Protein AF-A0A1Q4FF92-F1 (afdb_monomer)

Mean predicted aligned error: 7.3 Å

Secondary structure (DSSP, 8-state):
--HHHHHHHHHHHHHHHHHHHHHHHHHHHHHHHHHHHHTTS-GGGTTSPPHHHHHHHHHHHHHHHHHHHHHHHHHHHHHHHHHT-TTS-HHHHHHHHHHHHHTGGGHHHHHIIIIIIT-PPPPPP--

Structure (mmCIF, N/CA/C/O backbone):
data_AF-A0A1Q4FF92-F1
#
_entry.id   AF-A0A1Q4FF92-F1
#
loop_
_atom_site.group_PDB
_atom_site.id
_atom_site.type_symbol
_atom_site.label_atom_id
_atom_site.label_alt_id
_atom_site.label_comp_id
_atom_site.label_asym_id
_atom_site.label_entity_id
_atom_site.label_seq_id
_atom_site.pdbx_PDB_ins_code
_atom_site.Cartn_x
_atom_site.Cartn_y
_atom_site.Cartn_z
_atom_site.occupancy
_atom_site.B_iso_or_equiv
_atom_site.auth_seq_id
_atom_site.auth_comp_id
_atom_site.auth_asym_id
_atom_site.auth_atom_id
_atom_site.pdbx_PDB_model_num
ATOM 1 N N . MET A 1 1 ? -15.244 9.230 11.999 1.00 75.50 1 MET A N 1
ATOM 2 C CA . MET A 1 1 ? -14.597 9.632 10.726 1.00 75.50 1 MET A CA 1
ATOM 3 C C . MET A 1 1 ? -15.602 10.391 9.877 1.00 75.50 1 MET A C 1
ATOM 5 O O . MET A 1 1 ? -16.751 9.961 9.829 1.00 75.50 1 MET A O 1
ATOM 9 N N . SER A 1 2 ? -15.188 11.486 9.233 1.00 89.06 2 SER A N 1
ATOM 10 C CA . SER A 1 2 ? -16.012 12.214 8.255 1.00 89.06 2 SER A CA 1
ATOM 11 C C . SER A 1 2 ? -16.255 11.373 6.994 1.00 89.06 2 SER A C 1
ATOM 13 O O . SER A 1 2 ? -15.516 10.421 6.731 1.00 89.06 2 SER A O 1
ATOM 15 N N . GLY A 1 3 ? -17.280 11.715 6.205 1.00 88.38 3 GLY A N 1
ATOM 16 C CA . GLY A 1 3 ? -17.589 11.016 4.949 1.00 88.38 3 GLY A CA 1
ATOM 17 C C . GLY A 1 3 ? -16.406 11.003 3.974 1.00 88.38 3 GLY A C 1
ATOM 18 O O . GLY A 1 3 ? -16.024 9.942 3.486 1.00 88.38 3 GLY A O 1
ATOM 19 N N . THR A 1 4 ? -15.746 12.149 3.788 1.00 92.69 4 THR A N 1
ATOM 20 C CA . THR A 1 4 ? -14.556 12.289 2.932 1.00 92.69 4 THR A CA 1
ATOM 21 C C . THR A 1 4 ? -13.416 11.371 3.363 1.00 92.69 4 THR A C 1
ATOM 23 O O . THR A 1 4 ? -12.836 10.685 2.527 1.00 92.69 4 THR A O 1
ATOM 26 N N . ALA A 1 5 ? -13.128 11.285 4.668 1.00 92.25 5 ALA A N 1
ATOM 27 C CA . ALA A 1 5 ? -12.064 10.420 5.177 1.00 92.25 5 ALA A CA 1
ATOM 28 C C . ALA A 1 5 ? -12.331 8.936 4.879 1.00 92.25 5 ALA A C 1
ATOM 30 O O . ALA A 1 5 ? -11.401 8.189 4.580 1.00 92.25 5 ALA A O 1
ATOM 31 N N . LYS A 1 6 ? -13.602 8.508 4.915 1.00 93.81 6 LYS A N 1
ATOM 32 C CA . LYS A 1 6 ? -13.980 7.142 4.530 1.00 93.81 6 LYS A CA 1
ATOM 33 C C . LYS A 1 6 ? -13.725 6.896 3.044 1.00 93.81 6 LYS A C 1
ATOM 35 O O . LYS A 1 6 ? -13.167 5.858 2.715 1.00 93.81 6 LYS A O 1
ATOM 40 N N . ILE A 1 7 ? -14.097 7.833 2.168 1.00 95.75 7 ILE A N 1
ATOM 41 C CA . ILE A 1 7 ? -13.886 7.710 0.714 1.00 95.75 7 ILE A CA 1
ATOM 42 C C . ILE A 1 7 ? -12.392 7.617 0.393 1.00 95.75 7 ILE A C 1
ATOM 44 O O . ILE A 1 7 ? -11.973 6.687 -0.291 1.00 95.75 7 ILE A O 1
ATOM 48 N N . VAL A 1 8 ? -11.585 8.534 0.936 1.00 96.50 8 VAL A N 1
ATOM 49 C CA . VAL A 1 8 ? -10.130 8.559 0.719 1.00 96.50 8 VAL A CA 1
ATOM 50 C C . VAL A 1 8 ? -9.492 7.248 1.171 1.00 96.50 8 VAL A C 1
ATOM 52 O O . VAL A 1 8 ? -8.747 6.638 0.410 1.00 96.50 8 VAL A O 1
ATOM 55 N N . LEU A 1 9 ? -9.838 6.760 2.365 1.00 96.56 9 LEU A N 1
ATOM 56 C CA . LEU A 1 9 ? -9.332 5.480 2.856 1.00 96.56 9 LEU A CA 1
ATOM 57 C C . LEU A 1 9 ? -9.721 4.310 1.937 1.00 96.56 9 LEU A C 1
ATOM 59 O O . LEU A 1 9 ? -8.909 3.413 1.715 1.00 96.56 9 LEU A O 1
ATOM 63 N N . GLY A 1 10 ? -10.937 4.323 1.387 1.00 96.06 10 GLY A N 1
ATOM 64 C CA . GLY A 1 10 ? -11.400 3.306 0.444 1.00 96.06 10 GLY A CA 1
ATOM 65 C C . GLY A 1 10 ? -10.560 3.270 -0.825 1.00 96.06 10 GLY A C 1
ATOM 66 O O . GLY A 1 10 ? -10.083 2.206 -1.210 1.00 96.06 10 GLY A O 1
ATOM 67 N N . ILE A 1 11 ? -10.300 4.440 -1.418 1.00 97.00 11 ILE A N 1
ATOM 68 C CA . ILE A 1 11 ? -9.426 4.573 -2.592 1.00 97.00 11 ILE A CA 1
ATOM 69 C C . ILE A 1 11 ? -8.030 4.031 -2.270 1.00 97.00 11 ILE A C 1
ATOM 71 O O . ILE A 1 11 ? -7.528 3.171 -2.991 1.00 97.00 11 ILE A O 1
ATOM 75 N N . ILE A 1 12 ? -7.438 4.460 -1.150 1.00 97.06 12 ILE A N 1
ATOM 76 C CA . ILE A 1 12 ? -6.107 4.007 -0.720 1.00 97.06 12 ILE A CA 1
ATOM 77 C C . ILE A 1 12 ? -6.076 2.485 -0.530 1.00 97.06 12 ILE A C 1
ATOM 79 O O . ILE A 1 12 ? -5.095 1.846 -0.887 1.00 97.06 12 ILE A O 1
ATOM 83 N N . SER A 1 13 ? -7.157 1.883 -0.034 1.00 96.94 13 SER A N 1
ATOM 84 C CA . SER A 1 13 ? -7.237 0.434 0.199 1.00 96.94 13 SER A CA 1
ATOM 85 C C . SER A 1 13 ? -7.284 -0.391 -1.084 1.00 96.94 13 SER A C 1
ATOM 87 O O . SER A 1 13 ? -6.884 -1.549 -1.074 1.00 96.94 13 SER A O 1
ATOM 89 N N . ILE A 1 14 ? -7.766 0.194 -2.182 1.00 97.25 14 ILE A N 1
ATOM 90 C CA . ILE A 1 14 ? -7.834 -0.452 -3.498 1.00 97.25 14 ILE A CA 1
ATOM 91 C C . ILE A 1 14 ? -6.518 -0.261 -4.274 1.00 97.25 14 ILE A C 1
ATOM 93 O O . ILE A 1 14 ? -6.178 -1.092 -5.115 1.00 97.25 14 ILE A O 1
ATOM 97 N N . LEU A 1 15 ? -5.741 0.788 -3.973 1.00 96.69 15 LEU A N 1
ATOM 98 C CA . LEU A 1 15 ? -4.501 1.114 -4.689 1.00 96.69 15 LEU A CA 1
ATOM 99 C C . LEU A 1 15 ? -3.496 -0.046 -4.802 1.00 96.69 15 LEU A C 1
ATOM 101 O O . LEU A 1 15 ? -3.006 -0.241 -5.912 1.00 96.69 15 LEU A O 1
ATOM 105 N N . PRO A 1 16 ? -3.198 -0.848 -3.755 1.00 96.00 16 PRO A N 1
ATOM 106 C CA . PRO A 1 16 ? -2.282 -1.980 -3.899 1.00 96.00 1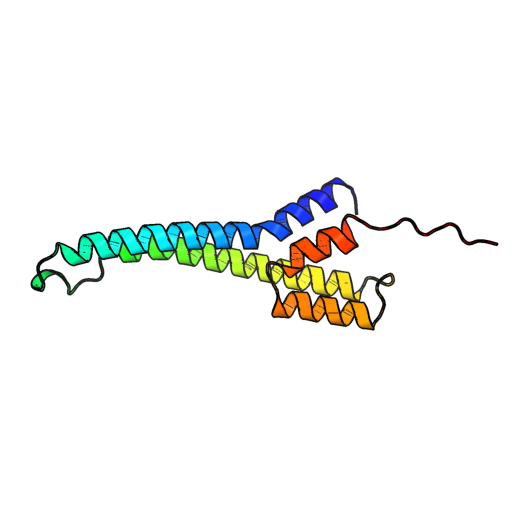6 PRO A CA 1
ATOM 107 C C . PRO A 1 16 ? -2.717 -2.978 -4.975 1.00 96.00 16 PRO A C 1
ATOM 109 O O . PRO A 1 16 ? -1.885 -3.479 -5.725 1.00 96.00 16 PRO A O 1
ATOM 112 N N . LEU A 1 17 ? -4.026 -3.222 -5.094 1.00 95.75 17 LEU A N 1
ATOM 113 C CA . LEU A 1 17 ? -4.582 -4.119 -6.104 1.00 95.75 17 LEU A CA 1
ATOM 114 C C . LEU A 1 17 ? -4.460 -3.517 -7.511 1.00 95.75 17 LEU A C 1
ATOM 116 O O . LEU A 1 17 ? -4.098 -4.217 -8.455 1.00 95.75 17 LEU A O 1
ATOM 120 N N . CYS A 1 18 ? -4.702 -2.210 -7.649 1.00 96.62 18 CYS A N 1
ATOM 121 C CA . CYS A 1 18 ? -4.478 -1.499 -8.907 1.00 96.62 18 CYS A CA 1
ATOM 122 C C . CYS A 1 18 ? -3.000 -1.529 -9.318 1.00 96.62 18 CYS A C 1
ATOM 124 O O . CYS A 1 18 ? -2.695 -1.813 -10.473 1.00 96.62 18 CYS A O 1
ATOM 126 N N . PHE A 1 19 ? -2.076 -1.280 -8.386 1.00 95.81 19 PHE A N 1
ATOM 127 C CA . PHE A 1 19 ? -0.639 -1.336 -8.659 1.00 95.81 19 PHE A CA 1
ATOM 128 C C . PHE A 1 19 ? -0.173 -2.745 -9.018 1.00 95.81 19 PHE A C 1
ATOM 130 O O . PHE A 1 19 ? 0.652 -2.885 -9.916 1.00 95.81 19 PHE A O 1
ATOM 137 N N . LEU A 1 20 ? -0.745 -3.786 -8.405 1.00 94.62 20 LEU A N 1
ATOM 138 C CA . LEU A 1 20 ? -0.492 -5.173 -8.792 1.00 94.62 20 LEU A CA 1
ATOM 139 C C . LEU A 1 20 ? -0.945 -5.454 -10.234 1.00 94.62 20 LEU A C 1
ATOM 141 O O . LEU A 1 20 ? -0.204 -6.057 -11.006 1.00 94.62 20 LEU A O 1
ATOM 145 N N . ALA A 1 21 ? -2.137 -4.994 -10.624 1.00 95.62 21 ALA A N 1
ATOM 146 C CA . ALA A 1 21 ? -2.633 -5.156 -11.991 1.00 95.62 21 ALA A CA 1
ATOM 147 C C . ALA A 1 21 ? -1.756 -4.409 -13.010 1.00 95.62 21 ALA A C 1
ATOM 149 O O . ALA A 1 21 ? -1.398 -4.964 -14.049 1.00 95.62 21 ALA A O 1
ATOM 150 N N . ILE A 1 22 ? -1.357 -3.176 -12.683 1.00 95.38 22 ILE A N 1
ATOM 151 C CA . ILE A 1 22 ? -0.421 -2.378 -13.482 1.00 95.38 22 ILE A CA 1
ATOM 152 C C . ILE A 1 22 ? 0.921 -3.107 -13.613 1.00 95.38 22 ILE A C 1
ATOM 154 O O . ILE A 1 22 ? 1.441 -3.237 -14.719 1.00 95.38 22 ILE A O 1
ATOM 158 N N . TYR A 1 23 ? 1.454 -3.637 -12.511 1.00 94.12 23 TYR A N 1
ATOM 159 C CA . TYR A 1 23 ? 2.688 -4.416 -12.507 1.00 94.12 23 TYR A CA 1
ATOM 160 C C . TYR A 1 23 ? 2.601 -5.612 -13.459 1.00 94.12 23 TYR A C 1
ATOM 162 O O . TYR A 1 23 ? 3.469 -5.760 -14.316 1.00 94.12 23 TYR A O 1
ATOM 170 N N . PHE A 1 24 ? 1.545 -6.428 -13.364 1.00 94.75 24 PHE A N 1
ATOM 171 C CA . PHE A 1 24 ? 1.362 -7.572 -14.260 1.00 94.75 24 PHE A CA 1
ATOM 172 C C . PHE A 1 24 ? 1.242 -7.146 -15.720 1.00 94.75 24 PHE A C 1
ATOM 174 O O . PHE A 1 24 ? 1.843 -7.781 -16.582 1.00 94.75 24 PHE A O 1
ATOM 181 N N . PHE A 1 25 ? 0.520 -6.064 -16.006 1.00 94.62 25 PHE A N 1
ATOM 182 C CA . PHE A 1 25 ? 0.404 -5.539 -17.362 1.00 94.62 25 PHE A CA 1
ATOM 183 C C . PHE A 1 25 ? 1.773 -5.163 -17.949 1.00 94.62 25 PHE A C 1
ATOM 185 O O . PHE A 1 25 ? 2.110 -5.597 -19.054 1.00 94.62 25 PHE A O 1
ATOM 192 N N . PHE A 1 26 ? 2.589 -4.410 -17.204 1.00 91.81 26 PHE A N 1
ATOM 193 C CA . PHE A 1 26 ? 3.935 -4.035 -17.641 1.00 91.81 26 PHE A CA 1
ATOM 194 C C . PHE A 1 26 ? 4.866 -5.243 -17.743 1.00 91.81 26 PHE A C 1
ATOM 196 O O . PHE A 1 26 ? 5.565 -5.384 -18.744 1.00 91.81 26 PHE A O 1
ATOM 203 N N . PHE A 1 27 ? 4.840 -6.138 -16.754 1.00 89.94 27 PHE A N 1
ATOM 204 C CA . PHE A 1 27 ? 5.646 -7.356 -16.743 1.00 89.94 27 PHE A CA 1
ATOM 205 C C . PHE A 1 27 ? 5.337 -8.250 -17.948 1.00 89.94 27 PHE A C 1
ATOM 207 O O . PHE A 1 27 ? 6.254 -8.677 -18.642 1.00 89.94 27 PHE A O 1
ATOM 214 N N . ILE A 1 28 ? 4.055 -8.489 -18.239 1.00 91.56 28 ILE A N 1
ATOM 215 C CA . ILE A 1 28 ? 3.615 -9.303 -19.377 1.00 91.56 28 ILE A CA 1
ATOM 216 C C . ILE A 1 28 ? 4.012 -8.639 -20.700 1.00 91.56 28 ILE A C 1
ATOM 218 O O . ILE A 1 28 ? 4.607 -9.292 -21.557 1.00 91.56 28 ILE A O 1
ATOM 222 N N . SER A 1 29 ? 3.730 -7.342 -20.861 1.00 89.12 29 SER A N 1
ATOM 223 C CA . SER A 1 29 ? 4.074 -6.593 -22.081 1.00 89.12 29 SER A CA 1
ATOM 224 C C . SER A 1 29 ? 5.574 -6.652 -22.372 1.00 89.12 29 SER A C 1
ATOM 226 O O . SER A 1 29 ? 6.005 -6.879 -23.505 1.00 89.12 29 SER A O 1
ATOM 228 N N . PHE A 1 30 ? 6.378 -6.503 -21.324 1.00 84.31 30 PHE A N 1
ATOM 229 C CA . PHE A 1 30 ? 7.824 -6.602 -21.390 1.00 84.31 30 PHE A CA 1
ATOM 230 C C . PHE A 1 30 ? 8.298 -8.024 -21.712 1.00 84.31 30 PHE A C 1
ATOM 232 O O . PHE A 1 30 ? 9.091 -8.201 -22.633 1.00 84.31 30 PHE A O 1
ATOM 239 N N . PHE A 1 31 ? 7.758 -9.038 -21.032 1.00 83.62 31 PHE A N 1
ATOM 240 C CA . PHE A 1 31 ? 8.094 -10.446 -21.250 1.00 83.62 31 PHE A CA 1
ATOM 241 C C . PHE A 1 31 ? 7.868 -10.878 -22.707 1.00 83.62 31 PHE A C 1
ATOM 243 O O . PHE A 1 31 ? 8.758 -11.465 -23.326 1.00 83.62 31 PHE A O 1
ATOM 250 N N . PHE A 1 32 ? 6.720 -10.524 -23.293 1.00 85.56 32 PHE A N 1
ATOM 251 C CA . PHE A 1 32 ? 6.432 -10.814 -24.701 1.00 85.56 32 PHE A CA 1
ATOM 252 C C . PHE A 1 32 ? 7.355 -10.056 -25.662 1.00 85.56 32 PHE A C 1
ATOM 254 O O . PHE A 1 32 ? 7.830 -10.637 -26.638 1.00 85.56 32 PHE A O 1
ATOM 261 N N . THR A 1 33 ? 7.664 -8.790 -25.369 1.00 82.38 33 THR A N 1
ATOM 262 C CA . THR A 1 33 ? 8.600 -7.997 -26.182 1.00 82.38 33 THR A CA 1
ATOM 263 C C . THR A 1 33 ? 10.004 -8.606 -26.160 1.00 82.38 33 THR A C 1
ATOM 265 O O . THR A 1 33 ? 10.635 -8.735 -27.210 1.00 82.38 33 THR A O 1
ATOM 268 N N . SER A 1 34 ? 10.490 -9.032 -24.992 1.00 76.44 34 SER A N 1
ATOM 269 C CA . SER A 1 34 ? 11.803 -9.667 -24.840 1.00 76.44 34 SER A CA 1
ATOM 270 C C . SER A 1 34 ? 11.885 -11.027 -25.536 1.00 76.44 34 SER A C 1
ATOM 272 O O . SER A 1 34 ? 12.866 -11.281 -26.233 1.00 76.44 34 SER A O 1
ATOM 274 N N . MET A 1 35 ? 10.854 -11.875 -25.429 1.00 75.94 35 MET A N 1
ATOM 275 C CA . MET A 1 35 ? 10.811 -13.146 -26.170 1.00 75.94 35 MET A CA 1
ATOM 276 C C . MET A 1 35 ? 10.803 -12.939 -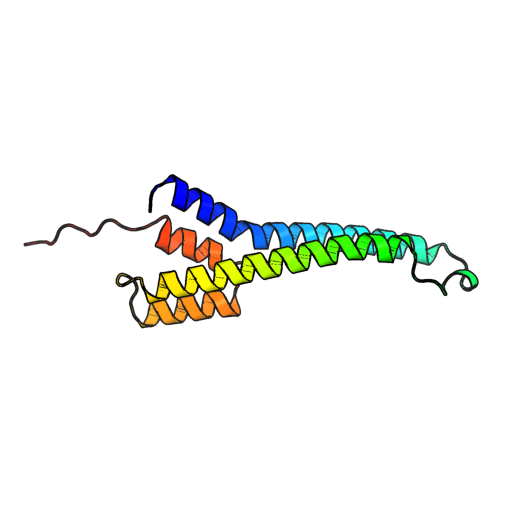27.690 1.00 75.94 35 MET A C 1
ATOM 278 O O . MET A 1 35 ? 11.446 -13.701 -28.409 1.00 75.94 35 MET A O 1
ATOM 282 N N . GLY A 1 36 ? 10.122 -11.899 -28.184 1.00 77.19 36 GLY A N 1
ATOM 283 C CA . GLY A 1 36 ? 10.111 -11.562 -29.610 1.00 77.19 36 GLY A CA 1
ATOM 284 C C . GLY A 1 36 ? 11.495 -11.194 -30.158 1.00 77.19 36 GLY A C 1
ATOM 285 O O . GLY A 1 36 ? 11.855 -11.634 -31.247 1.00 77.19 36 GLY A O 1
ATOM 286 N N . HIS A 1 37 ? 12.295 -10.449 -29.388 1.00 70.56 37 HIS A N 1
ATOM 287 C CA . HIS A 1 37 ? 13.652 -10.057 -29.790 1.00 70.56 37 HIS A CA 1
ATOM 288 C C . HIS A 1 37 ? 14.669 -11.203 -29.653 1.00 70.56 37 HIS A C 1
ATOM 290 O O . HIS A 1 37 ? 15.542 -11.345 -30.508 1.00 70.56 37 HIS A O 1
ATOM 296 N N . GLY A 1 38 ? 14.540 -12.056 -28.629 1.00 65.44 38 GLY A N 1
ATOM 297 C CA . GLY A 1 38 ? 15.444 -13.193 -28.406 1.00 65.44 38 GLY A CA 1
ATOM 298 C C . GLY A 1 38 ? 15.397 -14.266 -29.503 1.00 65.44 38 GLY A C 1
ATOM 299 O O . GLY A 1 38 ? 16.371 -14.987 -29.690 1.00 65.44 38 GLY A O 1
ATOM 300 N N . MET A 1 39 ? 14.303 -14.348 -30.270 1.00 62.00 39 MET A N 1
ATOM 301 C CA . MET A 1 39 ? 14.192 -15.255 -31.423 1.00 62.00 39 MET A CA 1
ATOM 302 C C . MET A 1 39 ? 14.858 -14.728 -32.705 1.00 62.00 39 MET A C 1
ATOM 304 O O . MET A 1 39 ? 14.997 -15.482 -33.664 1.00 62.00 39 MET A O 1
ATOM 308 N N . GLN A 1 40 ? 15.251 -13.451 -32.750 1.00 66.69 40 GLN A N 1
ATOM 309 C CA . GLN A 1 40 ? 15.781 -12.804 -33.958 1.00 66.69 40 GLN A CA 1
ATOM 310 C C . GLN A 1 40 ? 17.293 -12.537 -33.896 1.00 66.69 40 GLN A C 1
ATOM 312 O O . GLN A 1 40 ? 17.893 -12.230 -34.925 1.00 66.69 40 GLN A O 1
ATOM 317 N N . GLN A 1 41 ? 17.923 -12.644 -32.721 1.00 64.44 41 GLN A N 1
ATOM 318 C CA . GLN A 1 41 ? 19.340 -12.317 -32.550 1.00 64.44 41 GLN A CA 1
ATOM 319 C C . GLN A 1 41 ? 20.262 -13.536 -32.746 1.00 64.44 41 GLN A C 1
ATOM 321 O O . GLN A 1 41 ? 19.966 -14.618 -32.232 1.00 64.44 41 GLN A O 1
ATOM 326 N N . PRO A 1 42 ? 21.395 -13.384 -33.465 1.00 62.56 42 PRO A N 1
ATOM 327 C CA . PRO A 1 42 ? 22.401 -14.434 -33.579 1.00 62.56 42 PRO A CA 1
ATOM 328 C C . PRO A 1 42 ? 22.936 -14.848 -32.195 1.00 62.56 42 PRO A C 1
ATOM 330 O O . PRO A 1 42 ? 23.153 -13.971 -31.354 1.00 62.56 42 PRO A O 1
ATOM 333 N N . PRO A 1 43 ? 23.237 -16.143 -31.962 1.00 63.44 43 PRO A N 1
ATOM 334 C CA . PRO A 1 43 ? 23.712 -16.662 -30.669 1.00 63.44 43 PRO A CA 1
ATOM 335 C C . PRO A 1 43 ? 24.943 -15.944 -30.093 1.00 63.44 43 PRO A C 1
ATOM 337 O O . PRO A 1 43 ? 25.192 -15.995 -28.892 1.00 63.44 43 PRO A O 1
ATOM 340 N N . GLU A 1 44 ? 25.708 -15.271 -30.947 1.00 61.19 44 GLU A N 1
ATOM 341 C CA . GLU A 1 44 ? 26.989 -14.633 -30.635 1.00 61.19 44 GLU A CA 1
ATOM 342 C C . GLU A 1 44 ? 26.826 -13.250 -29.973 1.00 61.19 44 GLU A C 1
ATOM 344 O O . GLU A 1 44 ? 27.726 -12.791 -29.276 1.00 61.19 44 GLU A O 1
ATOM 349 N N . LEU A 1 45 ? 25.651 -12.616 -30.113 1.00 61.31 45 LEU A N 1
ATOM 350 C CA . LEU A 1 45 ? 25.288 -11.340 -29.471 1.00 61.31 45 LEU A CA 1
ATOM 351 C C . LEU A 1 45 ? 24.497 -11.518 -28.156 1.00 61.31 45 LEU A C 1
ATOM 353 O O . LEU A 1 45 ? 24.231 -10.538 -27.466 1.00 61.31 45 LEU A O 1
ATOM 357 N N . ASN A 1 46 ? 24.166 -12.757 -27.769 1.00 56.66 46 ASN A N 1
ATOM 358 C CA . ASN A 1 46 ? 23.304 -13.084 -26.618 1.00 56.66 46 ASN A CA 1
ATOM 359 C C . ASN A 1 46 ? 23.967 -12.959 -25.230 1.00 56.66 46 ASN A C 1
ATOM 361 O O . ASN A 1 46 ? 23.355 -13.328 -24.228 1.00 56.66 46 ASN A O 1
ATOM 365 N N . GLN A 1 47 ? 25.217 -12.496 -25.128 1.00 57.72 47 GLN A N 1
ATOM 366 C CA . GLN A 1 47 ? 25.952 -12.541 -23.853 1.00 57.72 47 GLN A CA 1
ATOM 367 C C . GLN A 1 47 ? 25.697 -11.335 -22.936 1.00 57.72 47 GLN A C 1
ATOM 369 O O . GLN A 1 47 ? 25.919 -11.435 -21.729 1.00 57.72 47 GLN A O 1
ATOM 374 N N . ALA A 1 48 ? 25.190 -10.218 -23.465 1.00 59.44 48 ALA A N 1
ATOM 375 C CA . ALA A 1 48 ? 24.773 -9.081 -22.651 1.00 59.44 48 ALA A CA 1
ATOM 376 C C . ALA A 1 48 ? 23.261 -9.146 -22.411 1.00 59.44 48 ALA A C 1
ATOM 378 O O . ALA A 1 48 ? 22.478 -9.167 -23.361 1.00 59.44 48 ALA A O 1
ATOM 379 N N . PHE A 1 49 ? 22.841 -9.144 -21.139 1.00 63.47 49 PHE A N 1
ATOM 380 C CA . PHE A 1 49 ? 21.447 -8.847 -20.800 1.00 63.47 49 PHE A CA 1
ATOM 381 C C . PHE A 1 49 ? 21.055 -7.549 -21.522 1.00 63.47 49 PHE A C 1
ATOM 383 O O . PHE A 1 49 ? 21.782 -6.563 -21.371 1.00 63.47 49 PHE A O 1
ATOM 390 N N . PRO A 1 50 ? 19.959 -7.519 -22.304 1.00 67.94 50 PRO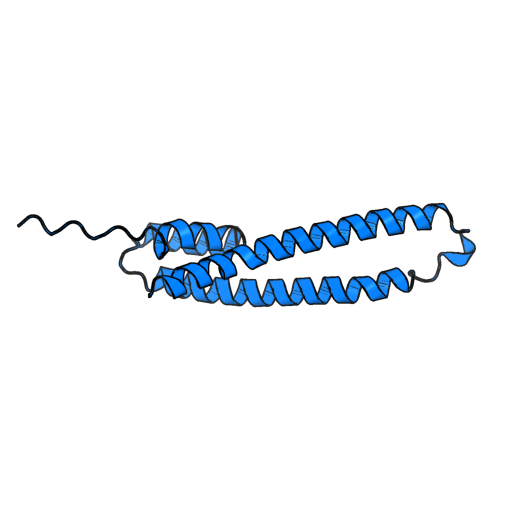 A N 1
ATOM 391 C CA . PRO A 1 50 ? 19.621 -6.344 -23.096 1.00 67.94 50 PRO A CA 1
ATOM 392 C C . PRO A 1 50 ? 19.575 -5.110 -22.190 1.00 67.94 50 PRO A C 1
ATOM 394 O O . PRO A 1 50 ? 18.892 -5.126 -21.171 1.00 67.94 50 PRO A O 1
ATOM 397 N N . GLU A 1 51 ? 20.275 -4.025 -22.512 1.00 71.81 51 GLU A N 1
ATOM 398 C CA . GLU A 1 51 ? 20.285 -2.832 -21.641 1.00 71.81 51 GLU A CA 1
ATOM 399 C C . GLU A 1 51 ? 18.866 -2.272 -21.430 1.00 71.81 51 GLU A C 1
ATOM 401 O O . GLU A 1 51 ? 18.486 -1.851 -20.334 1.00 71.81 51 GLU A O 1
ATOM 406 N N . ASN A 1 52 ? 18.029 -2.403 -22.463 1.00 70.06 52 ASN A N 1
ATOM 407 C CA . ASN A 1 52 ? 16.598 -2.106 -22.426 1.00 70.06 52 ASN A CA 1
ATOM 408 C C . ASN A 1 52 ? 15.841 -2.977 -21.412 1.00 70.06 52 ASN A C 1
ATOM 410 O O . ASN A 1 52 ? 14.832 -2.545 -20.857 1.00 70.06 52 ASN A O 1
ATOM 414 N N . PHE A 1 53 ? 16.311 -4.200 -21.158 1.00 72.81 53 PHE A N 1
ATOM 415 C CA . PHE A 1 53 ? 15.745 -5.074 -20.140 1.00 72.81 53 PHE A CA 1
ATOM 416 C C . PHE A 1 53 ? 16.017 -4.504 -18.742 1.00 72.81 53 PHE A C 1
ATOM 418 O O . PHE A 1 53 ? 15.088 -4.288 -17.963 1.00 72.81 53 PHE A O 1
ATOM 425 N N . MET A 1 54 ? 17.276 -4.167 -18.457 1.00 77.75 54 MET A N 1
ATOM 426 C CA . MET A 1 54 ? 17.704 -3.655 -17.150 1.00 77.75 54 MET A CA 1
ATOM 427 C C . MET A 1 54 ? 17.084 -2.289 -16.815 1.00 77.75 54 MET A C 1
ATOM 429 O O . MET A 1 54 ? 16.625 -2.088 -15.691 1.00 77.75 54 MET A O 1
ATOM 433 N N . SER A 1 55 ? 16.999 -1.372 -17.785 1.00 78.75 55 SER A N 1
ATOM 434 C CA . SER A 1 55 ? 16.404 -0.039 -17.585 1.00 78.75 55 SER A CA 1
ATOM 435 C C . SER A 1 55 ? 14.917 -0.107 -17.196 1.00 78.75 55 SER A C 1
ATOM 437 O O . SER A 1 55 ? 14.478 0.553 -16.252 1.00 78.75 55 SER A O 1
ATOM 439 N N . ASN A 1 56 ? 14.141 -0.979 -17.849 1.00 79.56 56 ASN A N 1
ATOM 440 C CA . ASN A 1 56 ? 12.717 -1.157 -17.543 1.00 79.56 56 ASN A CA 1
ATOM 441 C C . ASN A 1 56 ? 12.474 -1.880 -16.206 1.00 79.56 56 ASN A C 1
ATOM 443 O O . ASN A 1 56 ? 11.459 -1.635 -15.549 1.00 79.56 56 ASN A O 1
ATOM 447 N N . MET A 1 57 ? 13.412 -2.723 -15.756 1.00 84.62 57 MET A N 1
ATOM 448 C CA . MET A 1 57 ? 13.309 -3.392 -14.455 1.00 84.62 57 MET A CA 1
ATOM 449 C C . MET A 1 57 ? 13.344 -2.406 -13.282 1.00 84.62 57 MET A C 1
ATOM 451 O O . MET A 1 57 ? 12.644 -2.628 -12.295 1.00 84.62 57 MET A O 1
ATOM 455 N N . VAL A 1 58 ? 14.096 -1.303 -13.380 1.00 89.50 58 VAL A N 1
ATOM 456 C CA . VAL A 1 58 ? 14.182 -0.293 -12.307 1.00 89.50 58 VAL A CA 1
ATOM 457 C C . VAL A 1 58 ? 12.798 0.258 -11.957 1.00 89.50 58 VAL A C 1
ATOM 459 O O . VAL A 1 58 ? 12.430 0.313 -10.784 1.00 89.50 58 VAL A O 1
ATOM 462 N N . TRP A 1 59 ? 11.993 0.596 -12.964 1.00 88.06 59 TRP A N 1
ATOM 463 C CA . TRP A 1 59 ? 10.633 1.100 -12.757 1.00 88.06 59 TRP A CA 1
ATOM 464 C C . TRP A 1 59 ? 9.708 0.062 -12.121 1.00 88.06 59 TRP A C 1
ATOM 466 O O . TRP A 1 59 ? 8.929 0.396 -11.226 1.00 88.06 59 TRP A O 1
ATOM 476 N N . LEU A 1 60 ? 9.831 -1.205 -12.525 1.00 91.12 60 LEU A N 1
ATOM 477 C CA . LEU A 1 60 ? 9.085 -2.309 -11.923 1.00 91.12 60 LEU A CA 1
ATOM 478 C C . LEU A 1 60 ? 9.457 -2.515 -10.446 1.00 91.12 60 LEU A C 1
ATOM 480 O O . LEU A 1 60 ? 8.569 -2.717 -9.615 1.00 91.12 60 LEU A O 1
ATOM 484 N N . PHE A 1 61 ? 10.742 -2.410 -10.096 1.00 92.25 61 PHE A N 1
ATOM 485 C CA . PHE A 1 61 ? 11.196 -2.491 -8.705 1.00 92.25 61 PHE A CA 1
ATOM 486 C C . PHE A 1 61 ? 10.680 -1.326 -7.863 1.00 92.25 61 PHE A C 1
ATOM 488 O O . PHE A 1 61 ? 10.180 -1.552 -6.761 1.00 92.25 61 PHE A O 1
ATOM 495 N N . LEU A 1 62 ? 10.736 -0.096 -8.380 1.00 94.19 62 LEU A N 1
ATOM 496 C CA . LEU A 1 62 ? 10.183 1.072 -7.690 1.00 94.19 62 LEU A CA 1
ATOM 497 C C . LEU A 1 62 ? 8.679 0.913 -7.432 1.00 94.19 62 LEU A C 1
ATOM 499 O O . LEU A 1 62 ? 8.218 1.196 -6.325 1.00 94.19 62 LEU A O 1
ATOM 503 N N . LEU A 1 63 ? 7.924 0.403 -8.410 1.00 94.31 63 LEU A N 1
ATOM 504 C CA . LEU A 1 63 ? 6.492 0.139 -8.261 1.00 94.31 63 LEU A CA 1
ATOM 505 C C . LEU A 1 63 ? 6.213 -0.927 -7.189 1.00 94.31 63 LEU A C 1
ATOM 507 O O . LEU A 1 63 ? 5.315 -0.742 -6.363 1.00 94.31 63 LEU A O 1
ATOM 511 N N . ILE A 1 64 ? 6.990 -2.015 -7.157 1.00 95.06 64 ILE A N 1
ATOM 512 C CA . ILE A 1 64 ? 6.878 -3.052 -6.119 1.00 95.06 64 ILE A CA 1
ATOM 513 C C . ILE A 1 64 ? 7.172 -2.471 -4.737 1.00 95.06 64 ILE A C 1
ATOM 515 O O . ILE A 1 64 ? 6.389 -2.688 -3.814 1.00 95.06 64 ILE A O 1
ATOM 519 N N . ILE A 1 65 ? 8.268 -1.724 -4.581 1.00 96.62 65 ILE A N 1
ATOM 520 C CA . ILE A 1 65 ? 8.663 -1.138 -3.292 1.00 96.62 65 ILE A CA 1
ATOM 521 C C . ILE A 1 65 ? 7.578 -0.179 -2.799 1.00 96.62 65 ILE A C 1
ATOM 523 O O . ILE A 1 65 ? 7.156 -0.266 -1.646 1.00 96.62 65 ILE A O 1
ATOM 527 N N . LEU A 1 66 ? 7.068 0.687 -3.678 1.00 96.31 66 LEU A N 1
ATOM 528 C CA . LEU A 1 66 ? 5.970 1.595 -3.358 1.00 96.31 66 LEU A CA 1
ATOM 529 C C . LEU A 1 66 ? 4.721 0.827 -2.903 1.00 96.31 66 LEU A C 1
ATOM 531 O O . LEU A 1 66 ? 4.113 1.166 -1.887 1.00 96.31 66 LEU A O 1
ATOM 535 N N . THR A 1 67 ? 4.360 -0.233 -3.626 1.00 96.25 67 THR A N 1
ATOM 536 C CA . THR A 1 67 ? 3.202 -1.078 -3.305 1.00 96.25 67 THR A CA 1
ATOM 537 C C . THR A 1 67 ? 3.382 -1.803 -1.973 1.00 96.25 67 THR A C 1
ATOM 539 O O . THR A 1 67 ? 2.433 -1.892 -1.192 1.00 96.25 67 THR A O 1
ATOM 542 N N . ALA A 1 68 ? 4.590 -2.286 -1.680 1.00 96.06 68 ALA A N 1
ATOM 543 C CA . ALA A 1 68 ? 4.921 -2.954 -0.427 1.00 96.06 68 ALA A CA 1
ATOM 544 C C . ALA A 1 68 ? 4.822 -1.993 0.765 1.00 96.06 68 ALA A C 1
ATOM 546 O O . ALA A 1 68 ? 4.168 -2.319 1.755 1.00 96.06 68 ALA A O 1
ATOM 547 N N . LEU A 1 69 ? 5.391 -0.787 0.653 1.00 97.50 69 LEU A N 1
ATOM 548 C CA . LEU A 1 69 ? 5.307 0.243 1.693 1.00 97.50 69 LEU A CA 1
ATOM 549 C C . LEU A 1 69 ? 3.860 0.679 1.944 1.00 97.50 69 LEU A C 1
ATOM 551 O O . LEU A 1 69 ? 3.430 0.770 3.095 1.00 97.50 69 LEU A O 1
ATOM 555 N N . LEU A 1 70 ? 3.088 0.890 0.876 1.00 97.06 70 LEU A N 1
ATOM 556 C CA . LEU A 1 70 ? 1.669 1.220 0.974 1.00 97.06 70 LEU A CA 1
ATOM 557 C C . LEU A 1 70 ? 0.875 0.102 1.663 1.00 97.06 70 LEU A C 1
ATOM 559 O O . LEU A 1 70 ? 0.091 0.366 2.574 1.00 97.06 70 LEU A O 1
ATOM 563 N N . SER A 1 71 ? 1.101 -1.148 1.254 1.00 96.62 71 SER A N 1
ATOM 564 C CA . SER A 1 71 ? 0.430 -2.319 1.830 1.00 96.62 71 SER A CA 1
ATOM 565 C C . SER A 1 71 ? 0.790 -2.512 3.300 1.00 96.62 7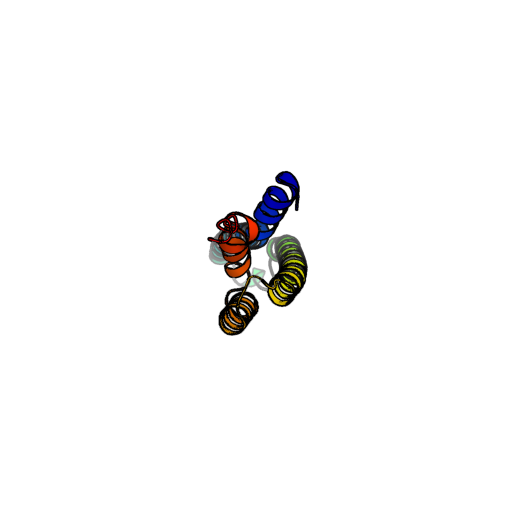1 SER A C 1
ATOM 567 O O . SER A 1 71 ? -0.079 -2.855 4.096 1.00 96.62 71 SER A O 1
ATOM 569 N N . LEU A 1 72 ? 2.040 -2.241 3.683 1.00 97.31 72 LEU A N 1
ATOM 570 C CA . LEU A 1 72 ? 2.484 -2.295 5.073 1.00 97.31 72 LEU A CA 1
ATOM 571 C C . LEU A 1 72 ? 1.803 -1.214 5.923 1.00 97.31 72 LEU A C 1
ATOM 573 O O . LEU A 1 72 ? 1.302 -1.509 7.007 1.00 97.31 72 LEU A O 1
ATOM 577 N N . GLY A 1 73 ? 1.722 0.020 5.418 1.00 97.56 73 GLY A N 1
ATOM 578 C CA . GLY A 1 73 ? 1.000 1.103 6.090 1.00 97.56 73 GLY A CA 1
ATOM 579 C C . GLY A 1 73 ? -0.482 0.773 6.296 1.00 97.56 73 GLY A C 1
ATOM 580 O O . GLY A 1 73 ? -1.016 0.962 7.390 1.00 97.56 73 GLY A O 1
ATOM 581 N N . LEU A 1 74 ? -1.131 0.208 5.273 1.00 97.88 74 LEU A N 1
ATOM 582 C CA . LEU A 1 74 ? -2.515 -0.263 5.358 1.00 97.88 74 LEU A CA 1
ATOM 583 C C . LEU A 1 74 ? -2.681 -1.415 6.348 1.00 97.88 74 LEU A C 1
ATOM 585 O O . LEU A 1 74 ? -3.627 -1.397 7.133 1.00 97.88 74 LEU A O 1
ATOM 589 N N . LEU A 1 75 ? -1.766 -2.385 6.350 1.00 97.94 75 LEU A N 1
ATOM 590 C CA . LEU A 1 75 ? -1.790 -3.515 7.274 1.00 97.94 75 LEU A CA 1
ATOM 591 C C . LEU A 1 75 ? -1.781 -3.033 8.726 1.00 97.94 75 LEU A C 1
ATOM 593 O O . LEU A 1 75 ? -2.656 -3.408 9.506 1.00 97.94 75 LEU A O 1
ATOM 597 N N . ILE A 1 76 ? -0.832 -2.158 9.068 1.00 97.75 76 ILE 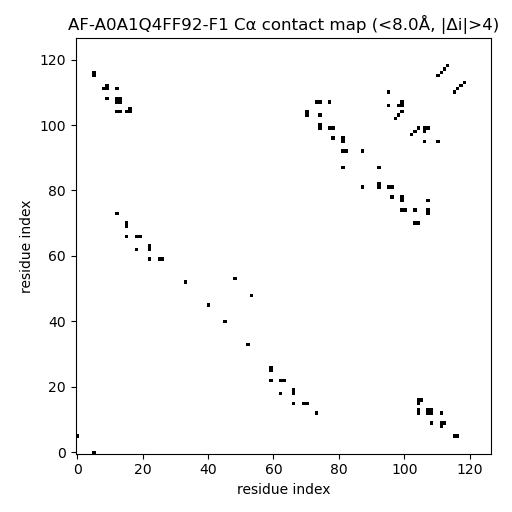A N 1
ATOM 598 C CA . ILE A 1 76 ? -0.719 -1.584 10.413 1.00 97.75 76 ILE A CA 1
ATOM 599 C C . ILE A 1 76 ? -2.001 -0.825 10.765 1.00 97.75 76 ILE A C 1
ATOM 601 O O . ILE A 1 76 ? -2.591 -1.067 11.820 1.00 97.75 76 ILE A O 1
ATOM 605 N N . TYR A 1 77 ? -2.471 0.051 9.871 1.00 97.31 77 TYR A N 1
ATOM 606 C CA . TYR A 1 77 ? -3.690 0.828 10.086 1.00 97.31 77 TYR A CA 1
ATOM 607 C C . TYR A 1 77 ? -4.906 -0.067 10.366 1.00 97.31 77 TYR A C 1
ATOM 609 O O . TYR A 1 77 ? -5.629 0.153 11.340 1.00 97.31 77 TYR A O 1
ATOM 617 N N . TYR A 1 78 ? -5.133 -1.088 9.539 1.00 96.88 78 TYR A N 1
ATOM 618 C CA . TYR A 1 78 ? -6.303 -1.954 9.647 1.00 96.88 78 TYR A CA 1
ATOM 619 C C . TYR A 1 78 ? -6.256 -2.884 10.859 1.00 96.88 78 TYR A C 1
ATOM 621 O O . TYR A 1 78 ? -7.295 -3.091 11.4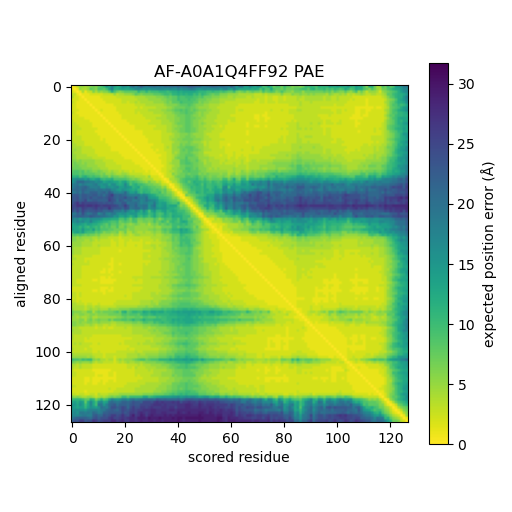91 1.00 96.88 78 TYR A O 1
ATOM 629 N N . ILE A 1 79 ? -5.073 -3.374 11.245 1.00 96.81 79 ILE A N 1
ATOM 630 C CA . ILE A 1 79 ? -4.892 -4.123 12.497 1.00 96.81 79 ILE A CA 1
ATOM 631 C C . ILE A 1 79 ? -5.237 -3.235 13.697 1.00 96.81 79 ILE A C 1
ATOM 633 O O . ILE A 1 79 ? -6.053 -3.619 14.535 1.00 96.81 79 ILE A O 1
ATOM 637 N N . VAL A 1 80 ? -4.681 -2.023 13.766 1.00 97.12 80 VAL A N 1
ATOM 638 C CA . VAL A 1 80 ? -4.976 -1.084 14.861 1.00 97.12 80 VAL A CA 1
ATOM 639 C C . VAL A 1 80 ? -6.467 -0.747 14.894 1.00 97.12 80 VAL A C 1
ATOM 641 O O . VAL A 1 80 ? -7.084 -0.755 15.960 1.00 97.12 80 VAL A O 1
ATOM 644 N N . HIS A 1 81 ? -7.077 -0.504 13.731 1.00 95.38 81 HIS A N 1
ATOM 645 C CA . HIS A 1 81 ? -8.498 -0.195 13.639 1.00 95.38 81 HIS A CA 1
ATOM 646 C C . HIS A 1 81 ? -9.374 -1.361 14.114 1.00 95.38 81 HIS A C 1
ATOM 648 O O . HIS A 1 81 ? -10.325 -1.132 14.856 1.00 95.38 81 HIS A O 1
ATOM 654 N N . VAL A 1 82 ? -9.086 -2.608 13.721 1.00 95.88 82 VAL A N 1
ATOM 655 C CA . VAL A 1 82 ? -9.917 -3.754 14.121 1.00 95.88 82 VAL A CA 1
ATOM 656 C C . VAL A 1 82 ? -9.759 -4.101 15.598 1.00 95.88 82 VAL A C 1
ATOM 658 O O . VAL A 1 82 ? -10.753 -4.409 16.256 1.00 95.88 82 VAL A O 1
ATOM 661 N N . VAL A 1 83 ? -8.542 -4.001 16.138 1.00 94.88 83 VAL A N 1
ATOM 662 C CA . VAL A 1 83 ? -8.262 -4.308 17.546 1.00 94.88 83 VAL A CA 1
ATOM 663 C C . VAL A 1 83 ? -8.918 -3.295 18.480 1.00 94.88 83 VAL A C 1
ATOM 665 O O . VAL A 1 83 ? -9.481 -3.688 19.499 1.00 94.88 83 VAL A O 1
ATOM 668 N N . ASN A 1 84 ? -8.926 -2.017 18.098 1.00 93.31 84 ASN A N 1
ATOM 669 C CA . ASN A 1 84 ? -9.528 -0.945 18.893 1.00 93.31 84 ASN A CA 1
ATOM 670 C C . ASN A 1 84 ? -11.042 -0.785 18.666 1.00 93.31 84 ASN A C 1
ATOM 672 O O . ASN A 1 84 ? -11.680 0.063 19.293 1.00 93.31 84 ASN A O 1
ATOM 676 N N . ASN A 1 85 ? -11.645 -1.568 17.767 1.00 90.12 85 ASN A N 1
ATOM 677 C CA . ASN A 1 85 ? -13.070 -1.475 17.480 1.00 90.12 85 ASN A CA 1
ATOM 678 C C . ASN A 1 85 ? -13.888 -2.384 18.407 1.00 90.12 85 ASN A C 1
ATOM 680 O O . ASN A 1 85 ? -14.075 -3.573 18.146 1.00 90.12 85 ASN A O 1
ATOM 684 N N . ASN A 1 86 ? -14.456 -1.785 19.454 1.00 86.56 86 ASN A N 1
ATOM 685 C CA . ASN A 1 86 ? -15.299 -2.474 20.439 1.00 86.56 86 ASN A CA 1
ATOM 686 C C . ASN A 1 86 ? -16.638 -2.992 19.879 1.00 86.56 86 ASN A C 1
ATOM 688 O O . ASN A 1 86 ? -17.355 -3.696 20.580 1.00 86.56 86 ASN A O 1
ATOM 692 N N . ARG A 1 87 ? -17.000 -2.651 18.633 1.00 86.62 87 ARG A N 1
ATOM 693 C CA . ARG A 1 87 ? -18.209 -3.171 17.964 1.00 86.62 87 ARG A CA 1
ATOM 694 C C . ARG A 1 87 ? -17.988 -4.520 17.279 1.00 86.62 87 ARG A C 1
ATOM 696 O O . ARG A 1 87 ? -18.938 -5.075 16.737 1.00 86.62 87 ARG A O 1
ATOM 703 N N . ILE A 1 88 ? -16.743 -4.979 17.217 1.00 89.94 88 ILE A N 1
ATOM 704 C CA . ILE A 1 88 ? -16.351 -6.250 16.614 1.00 89.94 88 ILE A CA 1
ATOM 705 C C . ILE A 1 88 ? -16.049 -7.203 17.765 1.00 89.94 88 ILE A C 1
ATOM 707 O O . ILE A 1 88 ? -15.232 -6.874 18.633 1.00 89.94 88 ILE A O 1
ATOM 711 N N . ASP A 1 89 ? -16.724 -8.351 17.777 1.00 92.94 89 ASP A N 1
ATOM 712 C CA . ASP A 1 89 ? -16.495 -9.379 18.787 1.00 92.94 89 ASP A CA 1
ATOM 713 C C . ASP A 1 89 ? -15.078 -9.974 18.679 1.00 92.94 89 ASP A C 1
ATOM 715 O O . ASP A 1 89 ? -14.345 -9.756 17.709 1.00 92.94 89 ASP A O 1
ATOM 719 N N . SER A 1 90 ? -14.660 -10.699 19.714 1.00 92.12 90 SER A N 1
ATOM 720 C CA . SER A 1 90 ? -13.309 -11.256 19.812 1.00 92.12 90 SER A CA 1
ATOM 721 C C . SER A 1 90 ? -12.989 -12.255 18.698 1.00 92.12 90 SER A C 1
ATOM 723 O O . SER A 1 90 ? -11.879 -12.226 18.164 1.00 92.12 90 SER A O 1
ATOM 725 N N . THR A 1 91 ? -13.942 -13.104 18.315 1.00 95.19 91 THR A N 1
ATOM 726 C CA . THR A 1 91 ? -13.769 -14.100 17.252 1.00 95.19 91 THR A CA 1
ATOM 727 C C . THR A 1 91 ? -13.647 -13.417 15.896 1.00 95.19 91 THR A C 1
ATOM 729 O O . THR A 1 91 ? -12.706 -13.679 15.147 1.00 95.19 91 THR A O 1
ATOM 732 N N . GLU A 1 92 ? -14.543 -12.483 15.590 1.00 94.81 92 GLU A N 1
ATOM 733 C CA . GLU A 1 92 ? -14.532 -11.747 14.333 1.00 94.81 92 GLU A CA 1
ATOM 734 C C . GLU A 1 92 ? -13.269 -10.886 14.181 1.00 94.81 92 GLU A C 1
ATOM 736 O O . GLU A 1 92 ? -12.690 -10.796 13.097 1.00 94.81 92 GLU A O 1
ATOM 741 N N . ARG A 1 93 ? -12.780 -10.296 15.274 1.00 95.31 93 ARG A N 1
ATOM 742 C CA . ARG A 1 93 ? -11.521 -9.542 15.287 1.00 95.31 93 ARG A CA 1
ATOM 743 C C . ARG A 1 93 ? -10.337 -10.408 14.861 1.00 95.31 93 ARG A C 1
ATOM 745 O O . ARG A 1 93 ? -9.540 -9.962 14.038 1.00 95.31 93 ARG A O 1
ATOM 752 N N . ILE A 1 94 ? -10.234 -11.630 15.387 1.00 96.38 94 ILE A N 1
ATOM 753 C CA . ILE A 1 94 ? -9.172 -12.577 15.012 1.00 96.38 94 ILE A CA 1
ATOM 754 C C . ILE A 1 94 ? -9.280 -12.931 13.527 1.00 96.38 94 ILE A C 1
ATOM 756 O O . ILE A 1 94 ? -8.272 -12.899 12.823 1.00 96.38 94 ILE A O 1
ATOM 760 N N . ILE A 1 95 ? -10.494 -13.19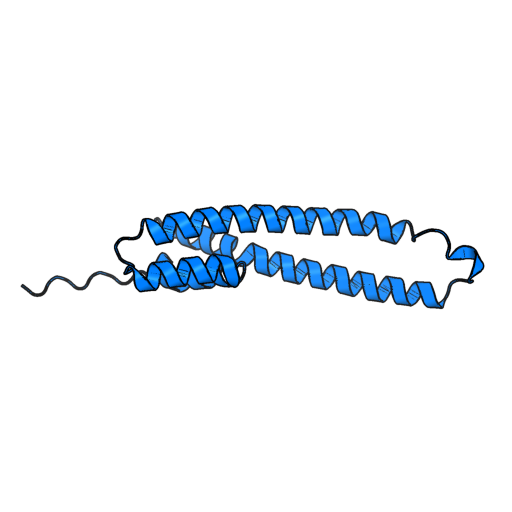7 13.032 1.00 96.81 95 ILE A N 1
ATOM 761 C CA . ILE A 1 95 ? -10.733 -13.491 11.610 1.00 96.81 95 ILE A CA 1
ATOM 762 C C . ILE A 1 95 ? -10.213 -12.353 10.731 1.00 96.81 95 ILE A C 1
ATOM 764 O O . ILE A 1 95 ? -9.505 -12.605 9.761 1.00 96.81 95 ILE A O 1
ATOM 768 N N . TRP A 1 96 ? -10.498 -11.098 11.075 1.00 97.19 96 TRP A N 1
ATOM 769 C CA . TRP A 1 96 ? -10.013 -9.962 10.294 1.00 97.19 96 TRP A CA 1
ATOM 770 C C . TRP A 1 96 ? -8.502 -9.800 10.321 1.00 97.19 96 TRP A C 1
ATOM 772 O O . TRP A 1 96 ? -7.915 -9.529 9.278 1.00 97.19 96 TRP A O 1
ATOM 782 N N . VAL A 1 97 ? -7.863 -10.000 11.474 1.00 96.50 97 VAL A N 1
ATOM 783 C CA . VAL A 1 97 ? -6.396 -9.993 11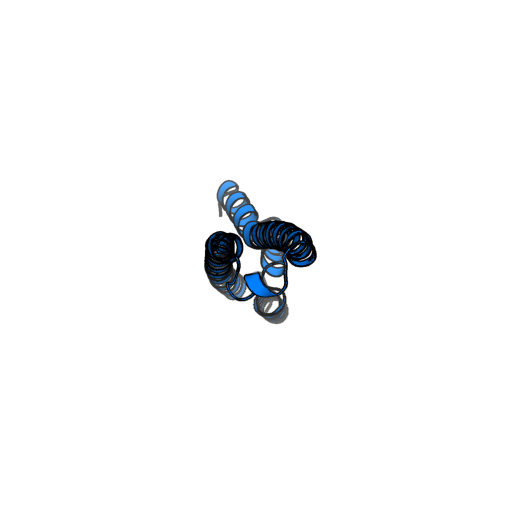.553 1.00 96.50 97 VAL A CA 1
ATOM 784 C C . VAL A 1 97 ? -5.812 -11.066 10.630 1.00 96.50 97 VAL A C 1
ATOM 786 O O . VAL A 1 97 ? -4.907 -10.767 9.854 1.00 96.50 97 VAL A O 1
ATOM 789 N N . LEU A 1 98 ? -6.372 -12.280 10.635 1.00 96.94 98 LEU A N 1
ATOM 790 C CA . LEU A 1 98 ? -5.962 -13.349 9.721 1.00 96.94 98 LEU A CA 1
ATOM 791 C C . LEU A 1 98 ? -6.194 -12.970 8.254 1.00 96.94 98 LEU A C 1
ATOM 793 O O . LEU A 1 98 ? -5.309 -13.171 7.429 1.00 96.94 98 LEU A O 1
ATOM 797 N N . VAL A 1 99 ? -7.338 -12.369 7.923 1.00 97.38 99 VAL A N 1
ATOM 798 C CA . VAL A 1 99 ? -7.632 -11.882 6.566 1.00 97.38 99 VAL A CA 1
ATOM 799 C C . VAL A 1 99 ? -6.611 -10.832 6.125 1.00 97.38 99 VAL A C 1
ATOM 801 O O . VAL A 1 99 ? -6.137 -10.894 4.995 1.00 97.38 99 VAL A O 1
ATOM 804 N N . PHE A 1 100 ? -6.215 -9.894 6.985 1.00 97.00 100 PHE A N 1
ATOM 805 C CA . PHE A 1 100 ? -5.215 -8.889 6.616 1.00 97.00 100 PHE A CA 1
ATOM 806 C C . PHE A 1 100 ? -3.825 -9.481 6.404 1.00 97.00 100 PHE A C 1
ATOM 808 O O . PHE A 1 100 ? -3.129 -9.064 5.485 1.00 97.00 100 PHE A O 1
ATOM 815 N N . VAL A 1 101 ? -3.426 -10.455 7.220 1.00 95.06 101 VAL A N 1
ATOM 816 C CA . VAL A 1 101 ? -2.102 -11.080 7.110 1.00 95.06 101 VAL A CA 1
ATOM 817 C C . VAL A 1 101 ? -2.035 -12.056 5.931 1.00 95.06 101 VAL A C 1
ATOM 819 O O . VAL A 1 101 ? -1.024 -12.096 5.238 1.00 95.06 101 VAL A O 1
ATOM 822 N N . LEU A 1 102 ? -3.102 -12.821 5.677 1.00 94.25 102 LEU A N 1
ATOM 823 C CA . LEU A 1 102 ? -3.122 -13.875 4.655 1.00 94.25 102 LEU A CA 1
ATOM 824 C C . LEU A 1 102 ? -3.640 -13.391 3.296 1.00 94.25 102 LEU A C 1
ATOM 826 O O . LEU A 1 102 ? -3.058 -13.718 2.267 1.00 94.25 102 LEU A O 1
ATOM 830 N N . ALA A 1 103 ? -4.735 -12.626 3.274 1.00 92.69 103 ALA A N 1
ATOM 831 C CA . ALA A 1 103 ? -5.342 -12.127 2.037 1.00 92.69 103 ALA A CA 1
ATOM 832 C C . ALA A 1 103 ? -4.837 -10.728 1.642 1.00 92.69 103 ALA A C 1
ATOM 834 O O . ALA A 1 103 ? -5.060 -10.295 0.508 1.00 92.69 103 ALA A O 1
ATOM 835 N N . GLY A 1 104 ? -4.169 -10.016 2.559 1.00 87.75 104 GLY A N 1
ATOM 836 C CA . GLY A 1 104 ? -3.435 -8.779 2.288 1.00 87.75 104 GLY A CA 1
ATOM 837 C C . GLY A 1 104 ? -4.231 -7.761 1.478 1.00 87.75 104 GLY A C 1
ATOM 838 O O . GLY A 1 104 ? -5.246 -7.230 1.934 1.00 87.75 104 GLY A O 1
ATOM 839 N N . MET A 1 105 ? -3.771 -7.530 0.246 1.00 89.19 105 MET A N 1
ATOM 840 C CA . MET A 1 105 ? -4.296 -6.535 -0.697 1.00 89.19 105 MET A CA 1
ATOM 841 C C . MET A 1 105 ? -5.806 -6.650 -0.952 1.00 89.19 105 MET A C 1
ATOM 843 O O . MET A 1 105 ? -6.450 -5.640 -1.221 1.00 89.19 105 MET A O 1
ATOM 847 N N . VAL A 1 106 ? -6.388 -7.851 -0.849 1.00 95.50 106 VAL A N 1
ATOM 848 C CA . VAL A 1 106 ? -7.841 -8.056 -1.000 1.00 95.50 106 VAL A CA 1
ATOM 849 C C . VAL A 1 106 ? -8.580 -7.831 0.322 1.00 95.50 106 VAL A C 1
ATOM 851 O O . VAL A 1 106 ? -9.705 -7.336 0.331 1.00 95.50 106 VAL A O 1
ATOM 854 N N . GLY A 1 107 ? -7.948 -8.139 1.455 1.00 96.25 107 GLY A N 1
ATOM 855 C CA . GLY A 1 107 ? -8.549 -7.984 2.780 1.00 96.25 107 GLY A CA 1
ATOM 856 C C . GLY A 1 107 ? -8.887 -6.531 3.125 1.00 96.25 107 GLY A C 1
ATOM 857 O O . GLY A 1 107 ? -9.943 -6.260 3.701 1.00 96.25 107 GLY A O 1
ATOM 858 N N . PHE A 1 108 ? -8.031 -5.585 2.726 1.00 96.25 108 PHE A N 1
ATOM 859 C CA . PHE A 1 108 ? -8.203 -4.155 3.007 1.00 96.25 108 PHE A CA 1
ATOM 860 C C . PHE A 1 108 ? -9.505 -3.556 2.441 1.00 96.25 108 PHE A C 1
ATOM 862 O O . PHE A 1 108 ? -10.303 -3.040 3.232 1.00 96.25 108 PHE A O 1
ATOM 869 N N . PRO A 1 109 ? -9.785 -3.619 1.120 1.00 96.56 109 PRO A N 1
ATOM 870 C CA . PRO A 1 109 ? -11.006 -3.036 0.565 1.00 96.56 109 PRO A CA 1
ATOM 871 C C . PRO A 1 109 ? -12.273 -3.738 1.071 1.00 96.56 109 PRO A C 1
ATOM 873 O O . PRO A 1 109 ? -13.295 -3.083 1.291 1.00 96.56 109 PRO A O 1
ATOM 876 N N . VAL A 1 110 ? -12.210 -5.051 1.317 1.00 96.69 110 VAL A N 1
ATOM 877 C CA . VAL A 1 110 ? -13.345 -5.821 1.846 1.00 96.69 110 VAL A CA 1
ATOM 878 C C . VAL A 1 110 ? -13.696 -5.358 3.263 1.00 96.69 110 VAL A C 1
ATOM 880 O O . VAL A 1 110 ? -14.856 -5.032 3.537 1.00 96.69 110 VAL A O 1
ATOM 883 N N . TYR A 1 111 ? -12.707 -5.243 4.153 1.00 95.94 111 TYR A N 1
ATOM 884 C CA . TYR A 1 111 ? -12.934 -4.735 5.506 1.00 95.94 111 TYR A CA 1
ATOM 885 C C . TYR A 1 111 ? -13.440 -3.299 5.509 1.00 95.94 111 TYR A C 1
ATOM 887 O O . TYR A 1 111 ? -14.398 -2.980 6.219 1.00 95.94 111 TYR A O 1
ATOM 895 N N . TRP A 1 112 ? -12.822 -2.430 4.706 1.00 96.19 112 TRP A N 1
ATOM 896 C CA . TRP A 1 112 ? -13.248 -1.044 4.564 1.00 96.19 112 TRP A CA 1
ATOM 897 C C . TRP A 1 112 ? -14.741 -0.954 4.243 1.00 96.19 112 TRP A C 1
ATOM 899 O O . TRP A 1 112 ? -15.496 -0.269 4.941 1.00 96.19 112 TRP A O 1
ATOM 909 N N . TYR A 1 113 ? -15.187 -1.703 3.234 1.00 95.25 113 TYR A N 1
ATOM 910 C CA . TYR A 1 113 ? -16.578 -1.699 2.806 1.00 95.25 113 TYR A CA 1
ATOM 911 C C . TYR A 1 113 ? -17.520 -2.216 3.903 1.00 95.25 113 TYR A C 1
ATOM 913 O O . TYR A 1 113 ? -18.552 -1.602 4.192 1.00 95.25 113 TYR A O 1
ATOM 921 N N . MET A 1 114 ? -17.164 -3.323 4.555 1.00 93.50 114 MET A N 1
ATOM 922 C CA . MET A 1 114 ? -18.030 -3.972 5.542 1.00 93.50 114 MET A CA 1
ATOM 923 C C . MET A 1 114 ? -18.086 -3.233 6.884 1.00 93.50 114 MET A C 1
ATOM 925 O O . MET A 1 114 ? -19.161 -3.126 7.475 1.00 93.50 114 MET A O 1
ATOM 929 N N . ARG A 1 115 ? -16.952 -2.727 7.382 1.00 92.62 115 ARG A N 1
ATOM 930 C CA . ARG A 1 115 ? -16.807 -2.250 8.771 1.00 92.62 115 ARG A CA 1
ATOM 931 C C . ARG A 1 115 ? -16.613 -0.744 8.913 1.00 92.62 115 ARG A C 1
ATOM 933 O O . ARG A 1 115 ? -16.907 -0.204 9.981 1.00 92.62 115 ARG A O 1
ATOM 940 N N . ILE A 1 116 ? -16.180 -0.048 7.863 1.00 92.19 116 ILE A N 1
ATOM 941 C CA . ILE A 1 116 ? -15.980 1.411 7.893 1.00 92.19 116 ILE A CA 1
ATOM 942 C C . ILE A 1 116 ? -17.084 2.129 7.111 1.00 92.19 116 ILE A C 1
ATOM 944 O O . ILE A 1 116 ? -17.689 3.080 7.625 1.00 92.19 116 ILE A O 1
ATOM 948 N N . TRP A 1 117 ? -17.383 1.661 5.897 1.00 91.69 117 TRP A N 1
ATOM 949 C CA . TRP A 1 117 ? -18.426 2.235 5.049 1.00 91.69 117 TRP A CA 1
ATOM 950 C C . TRP A 1 117 ? -19.825 1.902 5.578 1.00 91.69 117 TRP A C 1
ATOM 952 O O . TRP A 1 117 ? -20.554 2.804 5.989 1.00 91.69 117 TRP A O 1
ATOM 962 N N . LYS A 1 118 ? -20.172 0.611 5.673 1.00 85.19 118 LYS A N 1
ATOM 963 C CA . LYS A 1 118 ? -21.497 0.116 6.100 1.00 85.19 118 LYS A CA 1
ATOM 964 C C . LYS A 1 118 ? -21.743 0.114 7.617 1.00 85.19 118 LYS A C 1
ATOM 966 O O . LYS A 1 118 ? -22.490 -0.729 8.109 1.00 85.19 118 LYS A O 1
ATOM 971 N N . GLN A 1 119 ? -21.148 1.031 8.382 1.00 71.50 119 GLN A N 1
ATOM 972 C CA . GLN A 1 119 ? -21.394 1.103 9.831 1.00 71.50 119 GLN A CA 1
ATOM 973 C C . GLN A 1 119 ? -22.900 1.202 10.115 1.00 71.50 119 GLN A C 1
ATOM 975 O O . GLN A 1 119 ? -23.515 2.231 9.845 1.00 71.50 119 GLN A O 1
ATOM 980 N N . ARG A 1 120 ? -23.494 0.122 10.643 1.00 58.78 120 ARG A N 1
ATOM 981 C CA . ARG A 1 120 ? -24.920 0.105 10.980 1.00 58.78 120 ARG A CA 1
ATOM 982 C C . ARG A 1 120 ? -25.168 1.075 12.143 1.00 58.78 120 ARG A C 1
ATOM 984 O O . ARG A 1 120 ? -24.390 1.057 13.105 1.00 58.78 120 ARG A O 1
ATOM 991 N N . PRO A 1 121 ? -26.216 1.914 12.077 1.00 57.88 121 PRO A N 1
ATOM 992 C CA . PRO A 1 121 ? -26.701 2.645 13.240 1.00 57.88 121 PRO A CA 1
ATOM 993 C C . PRO A 1 121 ? -27.053 1.653 14.352 1.00 57.88 121 PRO A 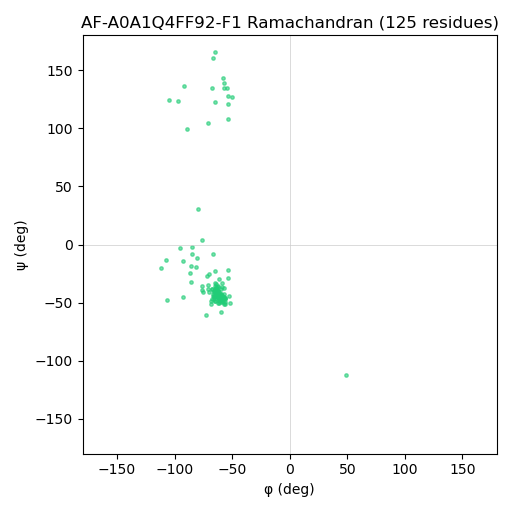C 1
ATOM 995 O O . PRO A 1 121 ? -27.607 0.589 14.072 1.00 57.88 121 PRO A O 1
ATOM 998 N N . VAL A 1 122 ? -26.710 1.980 15.599 1.00 58.31 122 VAL A N 1
ATOM 999 C CA . VAL A 1 122 ? -27.156 1.199 16.760 1.00 58.31 122 VAL A CA 1
ATOM 1000 C C . VAL A 1 122 ? -28.681 1.344 16.828 1.00 58.31 122 VAL A C 1
ATOM 1002 O O . VAL A 1 122 ? -29.145 2.486 16.864 1.00 58.31 122 VAL A O 1
ATOM 1005 N N . PRO A 1 123 ? -29.468 0.251 16.796 1.00 58.41 123 PRO A N 1
ATOM 1006 C CA . PRO A 1 123 ? -30.905 0.343 17.024 1.00 58.41 123 PRO A CA 1
ATOM 1007 C C . PRO A 1 123 ? -31.143 1.000 18.390 1.00 58.41 123 PRO A C 1
ATOM 1009 O O . PRO A 1 123 ? -30.436 0.643 19.337 1.00 58.41 123 PRO A O 1
ATOM 1012 N N . PRO A 1 124 ? -32.071 1.965 18.517 1.00 62.34 124 PRO A N 1
ATOM 1013 C CA . PRO A 1 124 ? -32.368 2.563 19.812 1.00 62.34 124 PRO A CA 1
ATOM 1014 C C . PRO A 1 124 ? -32.721 1.453 20.806 1.00 62.34 124 PRO A C 1
ATOM 1016 O O . PRO A 1 124 ? -33.448 0.519 20.457 1.00 62.34 124 PRO A O 1
ATOM 1019 N N . ALA A 1 125 ? -32.146 1.529 22.009 1.00 69.88 125 ALA A N 1
ATOM 1020 C CA . ALA A 1 125 ? -32.413 0.568 23.068 1.00 69.88 125 ALA A CA 1
ATOM 1021 C C . ALA A 1 125 ? -33.928 0.490 23.286 1.00 69.88 125 ALA A C 1
ATOM 1023 O O . ALA A 1 125 ? -34.567 1.510 23.540 1.00 69.88 125 ALA A O 1
ATOM 1024 N N . GLN A 1 126 ? -34.496 -0.704 23.124 1.00 58.72 126 GLN A N 1
ATOM 1025 C CA . GLN A 1 126 ? -35.879 -0.955 23.508 1.00 58.72 126 GLN A CA 1
ATOM 1026 C C . GLN A 1 126 ? -35.902 -0.942 25.039 1.00 58.72 126 GLN A C 1
ATOM 1028 O O . GLN A 1 126 ? -35.343 -1.841 25.666 1.00 58.72 126 GLN A O 1
ATOM 1033 N N . SER A 1 127 ? -36.418 0.152 25.600 1.00 62.88 127 SER A N 1
ATOM 1034 C CA . SER A 1 127 ? -36.692 0.339 27.028 1.00 62.88 127 SER A CA 1
ATOM 1035 C C . SER A 1 127 ? -37.933 -0.426 27.450 1.00 62.88 127 SER A C 1
ATOM 1037 O O . SER A 1 127 ? -38.938 -0.282 26.713 1.00 62.88 127 SER A O 1
#

Foldseek 3Di:
DDPVVLVVQLVLLLVLVVLVVVLVVLVVVLVVVVVVVVVVDDPVPPPDDPVVNVVSVVVSVVSVVVSVVSLVVLLVVQLVVLVPDPVADPVRSVVLNCCCVPVRSVSSNVCSVPPVVPPDDDDPDPD

Solvent-accessible surface area (backbone atoms only — not comparable to full-atom values): 7319 Å² total; per-residue (Å²): 132,57,73,64,60,52,52,54,52,44,54,60,31,43,42,44,48,52,51,50,52,52,47,51,52,53,52,50,56,47,51,55,55,51,56,60,52,65,76,72,56,61,84,88,69,65,82,58,78,53,66,72,55,59,61,55,46,54,59,54,51,52,52,49,52,54,38,50,54,52,47,50,55,49,47,54,51,51,47,54,51,47,73,71,32,87,90,50,55,75,68,60,37,52,52,49,48,49,34,42,73,74,51,34,59,60,30,44,39,53,46,39,48,60,66,65,67,55,59,72,78,80,75,77,80,87,124

Radius of gyration: 21.82 Å; Cα contacts (8 Å, |Δi|>4): 61; chains: 1; bounding box: 64×29×61 Å

Sequence (127 aa):
MSGTAKIVLGIISILPLCFLAIYFFFFISFFFTSMGHGMQQPPELNQAFPENFMSNMVWLFLLIILTALLSLGLLIYYIVHVVNNNRIDSTERIIWVLVFVLAGMVGFPVYWYMRIWKQRPVPPAQS

pLDDT: mean 86.78, std 12.91, range [56.66, 97.94]